Protein AF-C7SXE1-F1 (afdb_monomer)

Sequence (174 aa):
RIYDIPGTERALSGVRMELDDGAFPLLQRVQVTTSLHDAFDGIDAAFLIGSVPRGPGMERRDLLKKNGEIFATQGKALNTTAKRDAKIFVVGNPVNTNCWIAMNHAPRLLRKNFHAMLRLDQNRMHSMLSHRAEVPLSAVSQVVVWGNHSAKQVPDFTQALINDRPIAETIADR

pLDDT: mean 95.71, std 4.56, range [57.75, 98.81]

InterPro domains:
  IPR001236 Lactate/malate dehydrogenase, N-terminal [PF00056] (2-114)
  IPR010945 Malate dehydrogenase, type 2 [PTHR23382] (2-173)
  IPR015955 Lactate dehydrogenase/glycoside hydrolase, family 4, C-terminal [G3DSA:3.90.110.10] (117-174)
  IPR015955 Lactate dehydrogenase/glycoside hydrolase, family 4, C-terminal [SSF56327] (119-172)
  IPR022383 Lactate/malate dehydrogenase, C-terminal [PF02866] (119-169)
  IPR036291 NAD(P)-binding domain superfamily [SSF51735] (2-117)

Solvent-accessible surface area (backbone atoms only — not comparable to full-atom values): 9808 Å² total; per-residue (Å²): 105,45,68,54,62,81,92,40,64,69,60,48,50,48,57,49,50,58,54,59,75,61,66,48,90,86,65,85,73,86,48,71,42,62,44,64,56,75,48,26,53,63,30,65,63,46,75,46,54,86,51,68,76,89,53,91,91,60,51,74,68,55,51,50,52,57,34,41,55,52,27,32,51,51,12,40,36,41,40,73,33,30,39,58,83,32,37,37,38,22,58,18,58,60,19,54,61,34,32,52,40,17,44,71,39,14,77,72,35,55,70,90,34,58,38,51,69,52,60,68,60,41,52,50,51,45,49,53,52,15,61,75,62,75,45,60,62,88,35,47,43,65,69,45,66,45,84,49,83,56,97,76,40,44,80,43,55,89,67,14,23,46,73,86,34,62,36,69,83,72,50,76,86,127

Radius of gyration: 19.61 Å; Cα contacts (8 Å, |Δi|>4): 261; chains: 1; bounding box: 44×40×52 Å

Mean predicted aligned error: 3.71 Å

Foldseek 3Di:
DAEDAPPCVVVQVVVVVVVVVVVDPPCPDDDYDPDLLVVAAADQEDEAADADDDDPPDDPVNSLVRLLVVLLVNLLSNQVGYDQAHAYEYNYPQQVSSLVSSLVSRVSHDNVRRHRDPVVVQVVLLVVLCVQLVHPSVQKDDWDWDDTPDPPIDRDQQRIGGNNHGSCVRDVDD

Nearest PDB structures (foldseek):
  1b8p-assembly1_A  TM=9.824E-01  e=5.629E-19  Aquaspirillum arcticum
  6pbl-assembly1_B  TM=9.704E-01  e=1.188E-18  Legionella pneumophila subsp. pneumophila str. Philadelphia 1
  7mdh-assembly1_B  TM=9.811E-01  e=6.785E-18  Sorghum bicolor
  1y7t-assembly1_A  TM=9.804E-01  e=1.116E-17  Thermus thermophilus
  1wzi-assembly1_B  TM=9.776E-01  e=3.422E-17  Thermus thermophilus

Structure (mmCIF, N/CA/C/O backbone):
data_AF-C7SXE1-F1
#
_entry.id   AF-C7SXE1-F1
#
loop_
_atom_site.group_PDB
_atom_site.id
_atom_site.type_symbol
_atom_site.label_atom_id
_atom_site.label_alt_id
_atom_site.label_comp_id
_atom_site.label_asym_id
_atom_site.label_entity_id
_atom_site.label_seq_id
_atom_site.pdbx_PDB_ins_code
_atom_site.Cartn_x
_atom_site.Cartn_y
_atom_site.Cartn_z
_atom_site.occupancy
_atom_site.B_iso_or_equiv
_atom_site.auth_seq_id
_atom_site.auth_comp_id
_atom_site.auth_asym_id
_atom_site.auth_atom_id
_atom_site.pdbx_PDB_model_num
ATOM 1 N N . ARG A 1 1 ? -0.258 -10.088 -10.148 1.00 96.81 1 ARG A N 1
ATOM 2 C CA . ARG A 1 1 ? 1.013 -9.913 -10.889 1.00 96.81 1 ARG A CA 1
ATOM 3 C C . ARG A 1 1 ? 2.052 -9.371 -9.925 1.00 96.81 1 ARG A C 1
ATOM 5 O O . ARG A 1 1 ? 1.657 -8.650 -9.017 1.00 96.81 1 ARG A O 1
ATOM 12 N N . ILE A 1 2 ? 3.321 -9.715 -10.105 1.00 97.88 2 ILE A N 1
ATOM 13 C CA . ILE A 1 2 ? 4.427 -9.276 -9.250 1.00 97.88 2 ILE A CA 1
ATOM 14 C C . ILE A 1 2 ? 5.474 -8.637 -10.154 1.00 97.88 2 ILE A C 1
ATOM 16 O O . ILE A 1 2 ? 5.857 -9.221 -11.167 1.00 97.88 2 ILE A O 1
ATOM 20 N N . TYR A 1 3 ? 5.879 -7.424 -9.805 1.00 98.00 3 TYR A N 1
ATOM 21 C CA . TYR A 1 3 ? 6.908 -6.677 -10.509 1.00 98.00 3 TYR A CA 1
ATOM 22 C C . TYR A 1 3 ? 8.122 -6.510 -9.613 1.00 98.00 3 TYR A C 1
ATOM 24 O O . TYR A 1 3 ? 7.966 -6.218 -8.427 1.00 98.00 3 TYR A O 1
ATOM 32 N N . ASP A 1 4 ? 9.300 -6.610 -10.210 1.00 97.19 4 ASP A N 1
ATOM 33 C CA . ASP A 1 4 ? 10.543 -6.144 -9.609 1.00 97.19 4 ASP A CA 1
ATOM 34 C C . ASP A 1 4 ? 11.472 -5.603 -10.715 1.00 97.19 4 ASP A C 1
ATOM 36 O O . ASP A 1 4 ? 11.138 -5.640 -11.900 1.00 97.19 4 ASP A O 1
ATOM 40 N N . ILE A 1 5 ? 12.598 -5.001 -10.350 1.00 95.62 5 ILE A N 1
ATOM 41 C CA . ILE A 1 5 ? 13.519 -4.365 -11.296 1.00 95.62 5 ILE A CA 1
ATOM 42 C C . ILE A 1 5 ? 14.257 -5.399 -12.168 1.00 95.62 5 ILE A C 1
ATOM 44 O O . ILE A 1 5 ? 14.475 -6.528 -11.726 1.00 95.62 5 ILE A O 1
ATOM 48 N N . PRO A 1 6 ? 14.708 -5.031 -13.382 1.00 96.44 6 PRO A N 1
ATOM 49 C CA . PRO A 1 6 ? 15.568 -5.893 -14.194 1.00 96.44 6 PRO A CA 1
ATOM 50 C C . PRO A 1 6 ? 16.769 -6.443 -13.408 1.00 96.44 6 PRO A C 1
ATOM 52 O O . PRO A 1 6 ? 17.386 -5.716 -12.626 1.00 96.44 6 PRO A O 1
ATOM 55 N N . GLY A 1 7 ? 17.097 -7.720 -13.616 1.00 97.12 7 GLY A N 1
ATOM 56 C CA . GLY A 1 7 ? 18.140 -8.440 -12.872 1.00 97.12 7 GLY A CA 1
ATOM 57 C C . GLY A 1 7 ? 17.631 -9.238 -11.663 1.00 97.12 7 GLY A C 1
ATOM 58 O O . GLY A 1 7 ? 18.414 -9.932 -11.013 1.00 97.12 7 GLY A O 1
ATOM 59 N N . THR A 1 8 ? 16.334 -9.168 -11.353 1.00 97.06 8 THR A N 1
ATOM 60 C CA . THR A 1 8 ? 15.688 -9.923 -10.259 1.00 97.06 8 THR A CA 1
ATOM 61 C C . THR A 1 8 ? 14.872 -11.122 -10.752 1.00 97.06 8 THR A C 1
ATOM 63 O O . THR A 1 8 ? 14.189 -11.775 -9.964 1.00 97.06 8 THR A O 1
ATOM 66 N N . GLU A 1 9 ? 14.955 -11.473 -12.038 1.00 97.44 9 GLU A N 1
ATOM 67 C CA . GLU A 1 9 ? 14.101 -12.476 -12.688 1.00 97.44 9 GLU A CA 1
ATOM 68 C C . GLU A 1 9 ? 14.168 -13.839 -11.988 1.00 97.44 9 GLU A C 1
ATOM 70 O O . GLU A 1 9 ? 13.151 -14.513 -11.817 1.00 97.44 9 GLU A O 1
ATOM 75 N N . ARG A 1 10 ? 15.360 -14.231 -11.518 1.00 97.62 10 ARG A N 1
ATOM 76 C CA . ARG A 1 10 ? 15.543 -15.473 -10.755 1.00 97.62 10 ARG A CA 1
ATOM 77 C C . ARG A 1 10 ? 14.805 -15.437 -9.414 1.00 97.62 10 ARG A C 1
ATOM 79 O O . ARG A 1 10 ? 14.165 -16.423 -9.061 1.00 97.62 10 ARG A O 1
ATOM 86 N N . ALA A 1 11 ? 14.886 -14.323 -8.685 1.00 97.94 11 ALA A N 1
ATOM 87 C CA . ALA A 1 11 ? 14.202 -14.158 -7.402 1.00 97.94 11 ALA A CA 1
ATOM 88 C C . ALA A 1 11 ? 12.679 -14.133 -7.594 1.00 97.94 11 ALA A C 1
ATOM 90 O O . ALA A 1 11 ? 11.960 -14.856 -6.911 1.00 97.94 11 ALA A O 1
ATOM 91 N N . LEU A 1 12 ? 12.200 -13.393 -8.598 1.00 97.69 12 LEU A N 1
ATOM 92 C CA . LEU A 1 12 ? 10.797 -13.388 -9.007 1.00 97.69 12 LEU A CA 1
ATOM 93 C C . LEU A 1 12 ? 10.289 -14.795 -9.351 1.00 97.69 12 LEU A C 1
ATOM 95 O O . LEU A 1 12 ? 9.203 -15.179 -8.917 1.00 97.69 12 LEU A O 1
ATOM 99 N N . SER A 1 13 ? 11.067 -15.586 -10.098 1.00 97.12 13 SER A N 1
ATOM 100 C CA . SER A 1 13 ? 10.698 -16.972 -10.399 1.00 97.12 13 SER A CA 1
ATOM 101 C C . SER A 1 13 ? 10.598 -17.828 -9.137 1.00 97.12 13 SER A C 1
ATOM 103 O O . SER A 1 13 ? 9.686 -18.645 -9.057 1.00 97.12 13 SER A O 1
ATOM 105 N N . GLY A 1 14 ? 11.491 -17.634 -8.161 1.00 98.25 14 GLY A N 1
ATOM 106 C CA . GLY A 1 14 ? 11.420 -18.310 -6.862 1.00 98.25 14 GLY A CA 1
ATOM 107 C C . GLY A 1 14 ? 10.132 -17.976 -6.108 1.00 98.25 14 GLY A C 1
ATOM 108 O O . GLY A 1 14 ? 9.398 -18.880 -5.731 1.00 98.25 14 GLY A O 1
ATOM 109 N N . VAL A 1 15 ? 9.782 -16.689 -6.013 1.00 98.12 15 VAL A N 1
ATOM 110 C CA . VAL A 1 15 ? 8.526 -16.248 -5.378 1.00 98.12 15 VAL A CA 1
ATOM 111 C C . VAL A 1 15 ? 7.299 -16.851 -6.066 1.00 98.12 15 VAL A C 1
ATOM 113 O O . VAL A 1 15 ? 6.340 -17.231 -5.400 1.00 98.12 15 VAL A O 1
ATOM 116 N N . ARG A 1 16 ? 7.307 -16.961 -7.401 1.00 98.06 16 ARG A N 1
ATOM 117 C CA . ARG A 1 16 ? 6.232 -17.654 -8.123 1.00 98.06 16 ARG A CA 1
ATOM 118 C C . ARG A 1 16 ? 6.143 -19.125 -7.715 1.00 98.06 16 ARG A C 1
ATOM 120 O O . ARG A 1 16 ? 5.039 -19.580 -7.456 1.00 98.06 16 ARG A O 1
ATOM 127 N N . MET A 1 17 ? 7.272 -19.832 -7.653 1.00 98.19 17 MET A N 1
ATOM 128 C CA . MET A 1 17 ? 7.298 -21.243 -7.251 1.00 98.19 17 MET A CA 1
ATOM 129 C C . MET A 1 17 ? 6.727 -21.424 -5.842 1.00 98.19 17 MET A C 1
ATOM 131 O O . MET A 1 17 ? 5.848 -22.252 -5.658 1.00 98.19 17 MET A O 1
ATOM 135 N N . GLU A 1 18 ? 7.125 -20.584 -4.883 1.00 98.56 18 GLU A N 1
ATOM 136 C CA . GLU A 1 18 ? 6.581 -20.636 -3.518 1.00 98.56 18 GLU A CA 1
ATOM 137 C C . GLU A 1 18 ? 5.060 -20.388 -3.471 1.00 98.56 18 GLU A C 1
ATOM 139 O O . GLU A 1 18 ? 4.349 -20.991 -2.668 1.00 98.56 18 GLU A O 1
ATOM 144 N N . LEU A 1 19 ? 4.535 -19.516 -4.340 1.00 98.38 19 LEU A N 1
ATOM 145 C CA . LEU A 1 19 ? 3.092 -19.276 -4.451 1.00 98.38 19 LEU A CA 1
ATOM 146 C C . LEU A 1 19 ? 2.339 -20.446 -5.098 1.00 98.38 19 LEU A C 1
ATOM 148 O O . LEU A 1 19 ? 1.218 -20.736 -4.676 1.00 98.38 19 LEU A O 1
ATOM 152 N N . ASP A 1 20 ? 2.938 -21.092 -6.099 1.00 97.44 20 ASP A N 1
ATOM 153 C CA . ASP A 1 20 ? 2.377 -22.276 -6.755 1.00 97.44 20 ASP A CA 1
ATOM 154 C C . ASP A 1 20 ? 2.350 -23.469 -5.775 1.00 97.44 20 ASP A C 1
ATOM 156 O O . ASP A 1 20 ? 1.323 -24.139 -5.642 1.00 97.44 20 ASP A O 1
ATOM 160 N N . ASP A 1 21 ? 3.426 -23.665 -5.004 1.00 98.19 21 ASP A N 1
ATOM 161 C CA . ASP A 1 21 ? 3.548 -24.709 -3.974 1.00 98.19 21 ASP A CA 1
ATOM 162 C C . ASP A 1 21 ? 2.552 -24.519 -2.816 1.00 98.19 21 ASP A C 1
ATOM 164 O O . ASP A 1 21 ? 2.141 -25.485 -2.171 1.00 98.19 21 ASP A O 1
ATOM 168 N N . GLY A 1 22 ? 2.109 -23.281 -2.571 1.00 98.06 22 GLY A N 1
ATOM 169 C CA . GLY A 1 22 ? 1.067 -22.973 -1.591 1.00 98.06 22 GLY A CA 1
ATOM 170 C C . GLY A 1 22 ? -0.320 -23.523 -1.948 1.00 98.06 22 GLY A C 1
ATOM 171 O O . GLY A 1 22 ? -1.202 -23.528 -1.087 1.00 98.06 22 GLY A O 1
ATOM 172 N N . ALA A 1 23 ? -0.531 -23.974 -3.195 1.00 97.00 23 ALA A N 1
ATOM 173 C CA . ALA A 1 23 ? -1.773 -24.579 -3.687 1.00 97.00 23 ALA A CA 1
ATOM 174 C C . ALA A 1 23 ? -3.043 -23.785 -3.308 1.00 97.00 23 ALA A C 1
ATOM 176 O O . ALA A 1 23 ? -4.093 -24.349 -2.983 1.00 97.00 23 ALA A O 1
ATOM 177 N N . PHE A 1 24 ? -2.951 -22.450 -3.324 1.00 98.06 24 PHE A N 1
ATOM 178 C CA . PHE A 1 24 ? -4.026 -21.585 -2.853 1.00 98.06 24 PHE A CA 1
ATOM 179 C C . PHE A 1 24 ? -5.219 -21.613 -3.822 1.00 98.06 24 PHE A C 1
ATOM 181 O O . PHE A 1 24 ? -5.095 -21.129 -4.948 1.00 98.06 24 PHE A O 1
ATOM 188 N N . PRO A 1 25 ? -6.418 -22.062 -3.400 1.00 97.88 25 PRO A N 1
ATOM 189 C CA . PRO A 1 25 ? -7.555 -22.241 -4.308 1.00 97.88 25 PRO A CA 1
ATOM 190 C C . PRO A 1 25 ? -8.062 -20.925 -4.916 1.00 97.88 25 PRO A C 1
ATOM 192 O O . PRO A 1 25 ? -8.663 -20.919 -5.987 1.00 97.88 25 PRO A O 1
ATOM 195 N N . LEU A 1 26 ? -7.815 -19.788 -4.259 1.00 98.25 26 LEU A N 1
ATOM 196 C CA . LEU A 1 26 ? -8.178 -18.466 -4.779 1.00 98.25 26 LEU A CA 1
ATOM 197 C C . LEU A 1 26 ? -7.146 -17.905 -5.770 1.00 98.25 26 LEU A C 1
ATOM 199 O O . LEU A 1 26 ? -7.452 -16.964 -6.505 1.00 98.25 26 LEU A O 1
ATOM 203 N N . LEU A 1 27 ? -5.932 -18.459 -5.817 1.00 98.00 27 LEU A N 1
ATOM 204 C CA . LEU A 1 27 ? -4.856 -17.969 -6.670 1.00 98.00 27 LEU A CA 1
ATOM 205 C C . LEU A 1 27 ? -4.917 -18.631 -8.048 1.00 98.00 27 LEU A C 1
ATOM 207 O O . LEU A 1 27 ? -4.269 -19.630 -8.320 1.00 98.00 27 LEU A O 1
ATOM 211 N N . GLN A 1 28 ? -5.701 -18.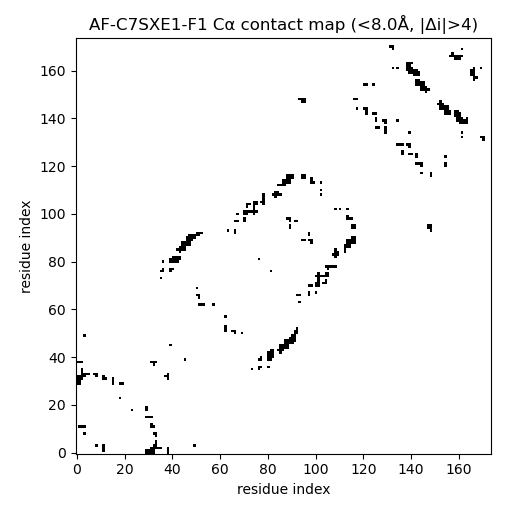034 -8.941 1.00 97.12 28 GLN A N 1
ATOM 212 C CA . GLN A 1 28 ? -5.947 -18.596 -10.274 1.00 97.12 28 GLN A CA 1
ATOM 213 C C . GLN A 1 28 ? -4.768 -18.420 -11.246 1.00 97.12 28 GLN A C 1
ATOM 215 O O . GLN A 1 28 ? -4.636 -19.173 -12.207 1.00 97.12 28 GLN A O 1
ATOM 220 N N . ARG A 1 29 ? -3.938 -17.383 -11.056 1.00 95.69 29 ARG A N 1
ATOM 221 C CA . ARG A 1 29 ? -2.798 -17.087 -11.936 1.00 95.69 29 ARG A CA 1
ATOM 222 C C . ARG A 1 29 ? -1.763 -16.193 -11.260 1.00 95.69 29 ARG A C 1
ATOM 224 O O . ARG A 1 29 ? -2.097 -15.104 -10.788 1.00 95.69 29 ARG A O 1
ATOM 231 N N . VAL A 1 30 ? -0.492 -16.582 -11.352 1.00 97.31 30 VAL A N 1
ATOM 232 C CA . VAL A 1 30 ? 0.663 -15.748 -10.995 1.00 97.31 30 VAL A CA 1
ATOM 233 C C . VAL A 1 30 ? 1.418 -15.350 -12.261 1.00 97.31 30 VAL A C 1
ATOM 235 O O . VAL A 1 30 ? 1.765 -16.181 -13.091 1.00 97.31 30 VAL A O 1
ATOM 238 N N . GLN A 1 31 ? 1.684 -14.054 -12.408 1.00 96.81 31 GLN A N 1
ATOM 239 C CA . GLN A 1 31 ? 2.556 -13.518 -13.453 1.00 96.81 31 GLN A CA 1
ATOM 240 C C . GLN A 1 31 ? 3.620 -12.665 -12.779 1.00 96.81 31 GLN A C 1
ATOM 242 O O . GLN A 1 31 ? 3.273 -11.762 -12.011 1.00 96.81 31 GLN A O 1
ATOM 247 N N . VAL A 1 32 ? 4.880 -12.952 -13.083 1.00 97.88 32 VAL A N 1
ATOM 248 C CA . VAL A 1 32 ? 6.043 -12.170 -12.660 1.00 97.88 32 VAL A CA 1
ATOM 249 C C . VAL A 1 32 ? 6.617 -11.428 -13.863 1.00 97.88 32 VAL A C 1
ATOM 251 O O . VAL A 1 32 ? 6.543 -11.938 -14.980 1.00 97.88 32 VAL A O 1
ATOM 254 N N . THR A 1 33 ? 7.128 -10.215 -13.672 1.00 97.94 33 THR A N 1
ATOM 255 C CA . THR A 1 33 ? 7.653 -9.393 -14.771 1.00 97.94 33 THR A CA 1
ATOM 256 C C . THR A 1 33 ? 8.617 -8.324 -14.264 1.00 97.94 33 THR A C 1
ATOM 258 O O . THR A 1 33 ? 8.527 -7.896 -13.117 1.00 97.94 33 THR A O 1
ATOM 261 N N . THR A 1 34 ? 9.503 -7.854 -15.139 1.00 97.69 34 THR A N 1
ATOM 262 C CA . THR A 1 34 ? 10.336 -6.660 -14.927 1.00 97.69 34 THR A CA 1
ATOM 263 C C . THR A 1 34 ? 9.892 -5.476 -15.800 1.00 97.69 34 THR A C 1
ATOM 265 O O . THR A 1 34 ? 10.559 -4.445 -15.869 1.00 97.69 34 THR A O 1
ATOM 268 N N . SER A 1 35 ? 8.716 -5.590 -16.434 1.00 97.31 35 SER A N 1
ATOM 269 C CA . SER A 1 35 ? 8.042 -4.539 -17.204 1.00 97.31 35 SER A CA 1
ATOM 270 C C . SER A 1 35 ? 6.902 -3.919 -16.395 1.00 97.31 35 SER A C 1
ATOM 272 O O . SER A 1 35 ? 5.943 -4.596 -16.017 1.00 97.31 35 SER A O 1
ATOM 274 N N . LEU A 1 36 ? 6.963 -2.603 -16.166 1.00 97.19 36 LEU A N 1
ATOM 275 C CA . LEU A 1 36 ? 5.878 -1.865 -15.504 1.00 97.19 36 LEU A CA 1
ATOM 276 C C . LEU A 1 36 ? 4.569 -1.900 -16.303 1.00 97.19 36 LEU A C 1
ATOM 278 O O . LEU A 1 36 ? 3.495 -1.903 -15.708 1.00 97.19 36 LEU A O 1
ATOM 282 N N . HIS A 1 37 ? 4.654 -1.926 -17.635 1.00 96.88 37 HIS A N 1
ATOM 283 C CA . HIS A 1 37 ? 3.479 -2.004 -18.499 1.00 96.88 37 HIS A CA 1
ATOM 284 C C . HIS A 1 37 ? 2.722 -3.314 -18.247 1.00 96.88 37 HIS A C 1
ATOM 286 O O . HIS A 1 37 ? 1.539 -3.293 -17.921 1.00 96.88 37 HIS A O 1
ATOM 292 N N . ASP A 1 38 ? 3.428 -4.445 -18.280 1.00 97.25 38 ASP A N 1
ATOM 293 C CA . ASP A 1 38 ? 2.822 -5.764 -18.062 1.00 97.25 38 ASP A CA 1
ATOM 294 C C . ASP A 1 38 ? 2.323 -5.923 -16.624 1.00 97.25 38 ASP A C 1
ATOM 296 O O . ASP A 1 38 ? 1.304 -6.568 -16.367 1.00 97.25 38 ASP A O 1
ATOM 300 N N . ALA A 1 39 ? 3.027 -5.312 -15.668 1.00 97.81 39 ALA A N 1
ATOM 301 C CA . ALA A 1 39 ? 2.628 -5.316 -14.270 1.00 97.81 39 ALA A CA 1
ATOM 302 C C . ALA A 1 39 ? 1.270 -4.630 -14.067 1.00 97.81 39 ALA A C 1
ATOM 304 O O . ALA A 1 39 ? 0.423 -5.155 -13.339 1.00 97.81 39 ALA A O 1
ATOM 305 N N . PHE A 1 40 ? 1.051 -3.490 -14.725 1.00 98.38 40 PHE A N 1
ATOM 306 C CA . PHE A 1 40 ? -0.107 -2.624 -14.505 1.00 98.38 40 PHE A CA 1
ATOM 307 C C . PHE A 1 40 ? -1.247 -2.784 -15.522 1.00 98.38 40 PHE A C 1
ATOM 309 O O . PHE A 1 40 ? -2.336 -2.261 -15.287 1.00 98.38 40 PHE A O 1
ATOM 316 N N . ASP A 1 41 ? -1.066 -3.579 -16.575 1.00 97.81 41 ASP A N 1
ATOM 317 C CA . ASP A 1 41 ? -2.063 -3.781 -17.633 1.00 97.81 41 ASP A CA 1
ATOM 318 C C . ASP A 1 41 ? -3.436 -4.276 -17.151 1.00 97.81 41 ASP A C 1
ATOM 320 O O . ASP A 1 41 ? -3.607 -5.422 -16.747 1.00 97.81 41 ASP A O 1
ATOM 324 N N . GLY A 1 42 ? -4.450 -3.416 -17.161 1.00 97.69 42 GLY A N 1
ATOM 325 C CA . GLY A 1 42 ? -5.809 -3.788 -16.772 1.00 97.69 42 GLY A CA 1
ATOM 326 C C . GLY A 1 42 ? -5.964 -4.233 -15.311 1.00 97.69 42 GLY A C 1
ATOM 327 O O . GLY A 1 42 ? -6.906 -4.964 -15.005 1.00 97.69 42 GLY A O 1
ATOM 328 N N . ILE A 1 43 ? -5.065 -3.828 -14.404 1.00 98.38 43 ILE A N 1
ATOM 329 C CA . ILE A 1 43 ? -5.183 -4.173 -12.977 1.00 98.38 43 ILE A CA 1
ATOM 330 C C . ILE A 1 43 ? -6.401 -3.517 -12.314 1.00 98.38 43 ILE A C 1
ATOM 332 O O . ILE A 1 43 ? -6.792 -2.406 -12.676 1.00 98.38 43 ILE A O 1
ATOM 336 N N . ASP A 1 44 ? -6.929 -4.176 -11.281 1.00 98.56 44 ASP A N 1
ATOM 337 C CA . ASP A 1 44 ? -7.962 -3.646 -10.377 1.00 98.56 44 ASP A CA 1
ATOM 338 C C . ASP A 1 44 ? -7.367 -2.992 -9.117 1.00 98.56 44 ASP A C 1
ATOM 340 O O . ASP A 1 44 ? -7.942 -2.063 -8.549 1.00 98.56 44 ASP A O 1
ATOM 344 N N . ALA A 1 45 ? -6.192 -3.450 -8.676 1.00 98.50 45 ALA A N 1
ATOM 345 C CA . ALA A 1 45 ? -5.477 -2.876 -7.543 1.00 98.50 45 ALA A CA 1
ATOM 346 C C . ALA A 1 45 ? -3.955 -3.002 -7.702 1.00 98.50 45 ALA A C 1
ATOM 348 O O . ALA A 1 45 ? -3.464 -3.974 -8.278 1.00 98.50 45 ALA A O 1
ATOM 349 N N . ALA A 1 46 ? -3.213 -2.037 -7.155 1.00 98.44 46 ALA A N 1
ATOM 350 C CA . ALA A 1 46 ? -1.754 -2.052 -7.066 1.00 98.44 46 ALA A CA 1
ATOM 351 C C . ALA A 1 46 ? -1.279 -1.737 -5.647 1.00 98.44 46 ALA A C 1
ATOM 353 O O . ALA A 1 46 ? -1.759 -0.794 -5.020 1.00 98.44 46 ALA A O 1
ATOM 354 N N . PHE A 1 47 ? -0.265 -2.475 -5.196 1.00 98.50 47 PHE A N 1
ATOM 355 C CA . PHE A 1 47 ? 0.473 -2.212 -3.963 1.00 98.50 47 PHE A CA 1
ATOM 356 C C . PHE A 1 47 ? 1.901 -1.794 -4.327 1.00 98.50 47 PHE A C 1
ATOM 358 O O . PHE A 1 47 ? 2.734 -2.620 -4.693 1.00 98.50 47 PHE A O 1
ATOM 365 N N . LEU A 1 48 ? 2.180 -0.493 -4.268 1.00 98.31 48 LEU A N 1
ATOM 366 C CA . LEU A 1 48 ? 3.469 0.093 -4.630 1.00 98.31 48 LEU A CA 1
ATOM 367 C C . LEU A 1 48 ? 4.400 0.071 -3.411 1.00 98.31 48 LEU A C 1
ATOM 369 O O . LEU A 1 48 ? 4.476 1.030 -2.635 1.00 98.31 48 LEU A O 1
ATOM 373 N N . ILE A 1 49 ? 5.052 -1.077 -3.216 1.00 97.12 49 ILE A N 1
ATOM 374 C CA . ILE A 1 49 ? 5.914 -1.368 -2.058 1.00 97.12 49 ILE A CA 1
ATOM 375 C C . ILE A 1 49 ? 7.359 -0.918 -2.304 1.00 97.12 49 ILE A C 1
ATOM 377 O O . ILE A 1 49 ? 7.986 -0.333 -1.420 1.00 97.12 49 ILE A O 1
ATOM 381 N N . GLY A 1 50 ? 7.876 -1.158 -3.511 1.00 94.69 50 GLY A N 1
ATOM 382 C CA . GLY A 1 50 ? 9.258 -0.853 -3.875 1.00 94.69 50 GLY A CA 1
ATOM 383 C C . GLY A 1 50 ? 9.567 0.643 -3.798 1.00 94.69 50 GLY A C 1
ATOM 384 O O . GLY A 1 50 ? 8.928 1.460 -4.457 1.00 94.69 50 GLY A O 1
ATOM 385 N N . SER A 1 51 ? 10.573 0.993 -3.002 1.00 93.88 51 SER A N 1
ATOM 386 C CA . SER A 1 51 ? 11.139 2.339 -2.893 1.00 93.88 51 SER A CA 1
ATOM 387 C C . SER A 1 51 ? 12.625 2.226 -2.586 1.00 93.88 51 SER A C 1
ATOM 389 O O . SER A 1 51 ? 13.091 1.194 -2.102 1.00 93.88 51 SER A O 1
ATOM 391 N N . VAL A 1 52 ? 13.383 3.279 -2.869 1.00 91.06 52 VAL A N 1
ATOM 392 C CA . VAL A 1 52 ? 14.805 3.305 -2.528 1.00 91.06 52 VAL A CA 1
ATOM 393 C C . VAL A 1 52 ? 14.919 3.606 -1.036 1.00 91.06 52 VAL A C 1
ATOM 395 O O . VAL A 1 52 ? 14.425 4.654 -0.607 1.00 91.06 52 VAL A O 1
ATOM 398 N N . PRO A 1 53 ? 15.574 2.736 -0.246 1.00 84.56 53 PRO A N 1
ATOM 399 C CA . PRO A 1 53 ? 15.867 3.034 1.144 1.00 84.56 53 PRO A CA 1
ATOM 400 C C . PRO A 1 53 ? 16.925 4.137 1.240 1.00 84.56 53 PRO A C 1
ATOM 402 O O . PRO A 1 53 ? 17.707 4.380 0.318 1.00 84.56 53 PRO A O 1
ATOM 405 N N . ARG A 1 54 ? 16.984 4.805 2.391 1.00 85.00 54 ARG A N 1
ATOM 406 C CA . ARG A 1 54 ? 18.033 5.791 2.645 1.00 85.00 54 ARG A CA 1
ATOM 407 C C . ARG A 1 54 ? 19.390 5.089 2.754 1.00 85.00 54 ARG A C 1
ATOM 409 O O . ARG A 1 54 ? 19.587 4.283 3.657 1.00 85.00 54 ARG A O 1
ATOM 416 N N . GLY A 1 55 ? 20.308 5.409 1.843 1.00 86.94 55 GLY A N 1
ATOM 417 C CA . GLY A 1 55 ? 21.677 4.887 1.856 1.00 86.94 55 GLY A CA 1
ATOM 418 C C . GLY A 1 55 ? 22.641 5.717 2.719 1.00 86.94 55 GLY A C 1
ATOM 419 O O . GLY A 1 55 ? 22.309 6.849 3.094 1.00 86.94 55 GLY A O 1
ATOM 420 N N . PRO A 1 56 ? 23.847 5.192 3.010 1.00 86.69 56 PRO A N 1
ATOM 421 C CA . PRO A 1 56 ? 24.911 5.946 3.673 1.00 86.69 56 PRO A CA 1
ATOM 422 C C . PRO A 1 56 ? 25.227 7.248 2.924 1.00 86.69 56 PRO A C 1
ATOM 424 O O . PRO A 1 56 ? 25.341 7.249 1.701 1.00 86.69 56 PRO A O 1
ATOM 427 N N . GLY A 1 57 ? 25.326 8.364 3.650 1.00 87.38 57 GLY A N 1
ATOM 428 C CA . GLY A 1 57 ? 25.632 9.682 3.074 1.00 87.38 57 GLY A CA 1
ATOM 429 C C . GLY A 1 57 ? 24.498 10.345 2.277 1.00 87.38 57 GLY A C 1
ATOM 430 O O . GLY A 1 57 ? 24.669 11.470 1.823 1.00 87.38 57 GLY A O 1
ATOM 431 N N . MET A 1 58 ? 23.334 9.702 2.123 1.00 89.06 58 MET A N 1
ATOM 432 C CA . MET A 1 58 ? 22.220 10.256 1.346 1.00 89.06 58 MET A CA 1
ATOM 433 C C . MET A 1 58 ? 21.472 11.356 2.117 1.00 89.06 58 MET A C 1
ATOM 435 O O . MET A 1 58 ? 20.931 11.125 3.216 1.00 89.06 58 MET A O 1
ATOM 439 N N . GLU A 1 59 ? 21.369 12.541 1.509 1.00 89.88 59 GLU A N 1
ATOM 440 C CA . GLU A 1 59 ? 20.530 13.621 2.022 1.00 89.88 59 GLU A CA 1
ATOM 441 C C . GLU A 1 59 ? 19.041 13.321 1.801 1.00 89.88 59 GLU A C 1
ATOM 443 O O . GLU A 1 59 ? 18.633 12.573 0.909 1.00 89.88 59 GLU A O 1
ATOM 448 N N . ARG A 1 60 ? 18.175 13.961 2.597 1.00 86.31 60 ARG A N 1
ATOM 449 C CA . ARG A 1 60 ? 16.716 13.824 2.449 1.00 86.31 60 ARG A CA 1
ATOM 450 C C . ARG A 1 60 ? 16.232 14.247 1.057 1.00 86.31 60 ARG A C 1
ATOM 452 O O . ARG A 1 60 ? 15.302 13.642 0.529 1.00 86.31 60 ARG A O 1
ATOM 459 N N . ARG A 1 61 ? 16.845 15.284 0.478 1.00 89.25 61 ARG A N 1
ATOM 460 C CA . ARG A 1 61 ? 16.519 15.790 -0.862 1.00 89.25 61 ARG A CA 1
ATOM 461 C C . ARG A 1 61 ? 16.787 14.738 -1.937 1.00 89.25 61 ARG A C 1
ATOM 463 O O . ARG A 1 61 ? 15.940 14.543 -2.803 1.00 89.25 61 ARG A O 1
ATOM 470 N N . ASP A 1 62 ? 17.912 14.038 -1.852 1.00 89.81 62 ASP A N 1
ATOM 471 C CA . ASP A 1 62 ? 18.301 13.036 -2.849 1.00 89.81 62 ASP A CA 1
ATOM 472 C C . ASP A 1 62 ? 17.369 11.827 -2.800 1.00 89.81 62 ASP A C 1
ATOM 474 O O . ASP A 1 62 ? 16.901 11.351 -3.835 1.00 89.81 62 ASP A O 1
ATOM 478 N N . LEU A 1 63 ? 17.014 11.393 -1.585 1.00 89.75 63 LEU A N 1
ATOM 479 C CA . LEU A 1 63 ? 16.022 10.342 -1.365 1.00 89.75 63 LEU A CA 1
ATOM 480 C C . LEU A 1 63 ? 14.661 10.707 -1.977 1.00 89.75 63 LEU A C 1
ATOM 482 O O . LEU A 1 63 ? 14.030 9.869 -2.624 1.00 89.75 63 LEU A O 1
ATOM 486 N N . LEU A 1 64 ? 14.210 11.949 -1.768 1.00 91.44 64 LEU A N 1
ATOM 487 C CA . LEU A 1 64 ? 12.954 12.457 -2.324 1.00 91.44 64 LEU A CA 1
ATOM 488 C C . LEU A 1 64 ? 12.997 12.524 -3.849 1.00 91.44 64 LEU A C 1
ATOM 490 O O . LEU A 1 64 ? 12.030 12.128 -4.491 1.00 91.44 64 LEU A O 1
ATOM 494 N N . LYS A 1 65 ? 14.108 12.988 -4.429 1.00 93.69 65 LYS A N 1
ATOM 495 C CA . LYS A 1 65 ? 14.279 13.063 -5.882 1.00 93.69 65 LYS A CA 1
ATOM 496 C C . LYS A 1 65 ? 14.239 11.671 -6.514 1.00 93.69 65 LYS A C 1
ATOM 498 O O . LYS A 1 65 ? 13.444 11.438 -7.419 1.00 93.69 65 LYS A O 1
ATOM 503 N N . LYS A 1 66 ? 15.026 10.731 -5.982 1.00 94.88 66 LYS A N 1
ATOM 504 C CA . LYS A 1 66 ? 15.130 9.371 -6.525 1.00 94.88 66 LYS A CA 1
ATOM 505 C C . LYS A 1 66 ? 13.809 8.607 -6.428 1.00 94.88 66 LYS A C 1
ATOM 507 O O . LYS A 1 66 ? 13.374 8.000 -7.401 1.00 94.88 66 LYS A O 1
ATOM 512 N N . ASN A 1 67 ? 13.137 8.664 -5.277 1.00 95.94 67 ASN A N 1
ATOM 513 C CA . ASN A 1 67 ? 11.806 8.069 -5.158 1.00 95.94 67 ASN A CA 1
ATOM 514 C C . ASN A 1 67 ? 10.778 8.817 -6.018 1.00 95.94 67 ASN A C 1
ATOM 516 O O . ASN A 1 67 ? 9.948 8.183 -6.660 1.00 95.94 67 ASN A O 1
ATOM 520 N N . GLY A 1 68 ? 10.871 10.143 -6.127 1.00 96.25 68 GLY A N 1
ATOM 521 C CA . GLY A 1 68 ? 10.001 10.921 -7.002 1.00 96.25 68 GLY A CA 1
ATOM 522 C C . GLY A 1 68 ? 10.050 10.464 -8.461 1.00 96.25 68 GLY A C 1
ATOM 523 O O . GLY A 1 68 ? 9.001 10.295 -9.075 1.00 96.25 68 GLY A O 1
ATOM 524 N N . GLU A 1 69 ? 11.234 10.177 -8.999 1.00 97.12 69 GLU A N 1
ATOM 525 C CA . GLU A 1 69 ? 11.398 9.643 -10.360 1.00 97.12 69 GLU A CA 1
ATOM 526 C C . GLU A 1 69 ? 10.754 8.253 -10.528 1.00 97.12 69 GLU A C 1
ATOM 528 O O . GLU A 1 69 ? 10.064 7.997 -11.522 1.00 97.12 69 GLU A O 1
ATOM 533 N N . ILE A 1 70 ? 10.903 7.375 -9.530 1.00 97.44 70 ILE A N 1
ATOM 534 C CA . ILE A 1 70 ? 10.291 6.036 -9.520 1.00 97.44 70 ILE A CA 1
ATOM 535 C C . ILE A 1 70 ? 8.765 6.143 -9.537 1.00 97.44 70 ILE A C 1
ATOM 537 O O . ILE A 1 70 ? 8.109 5.571 -10.410 1.00 97.44 70 ILE A O 1
ATOM 541 N N . PHE A 1 71 ? 8.190 6.904 -8.606 1.00 98.38 71 PHE A N 1
ATOM 542 C CA . PHE A 1 71 ? 6.738 7.023 -8.477 1.00 98.38 71 PHE A CA 1
ATOM 543 C C . PHE A 1 71 ? 6.112 7.847 -9.608 1.00 98.38 71 PHE A C 1
ATOM 545 O O . PHE A 1 71 ? 4.973 7.582 -9.988 1.00 98.38 71 PHE A O 1
ATOM 552 N N . ALA A 1 72 ? 6.851 8.778 -10.220 1.00 98.50 72 ALA A N 1
ATOM 553 C CA . ALA A 1 72 ? 6.427 9.442 -11.450 1.00 98.50 72 ALA A CA 1
ATOM 554 C C . ALA A 1 72 ? 6.341 8.454 -12.623 1.00 98.50 72 ALA A C 1
ATOM 556 O O . ALA A 1 72 ? 5.362 8.459 -13.370 1.00 98.50 72 ALA A O 1
ATOM 557 N N . THR A 1 73 ? 7.337 7.577 -12.767 1.00 98.25 73 THR A N 1
ATOM 558 C CA . THR A 1 73 ? 7.369 6.550 -13.819 1.00 98.25 73 THR A CA 1
ATOM 559 C C . THR A 1 73 ? 6.253 5.524 -13.631 1.00 98.25 73 THR A C 1
ATOM 561 O O . THR A 1 73 ? 5.508 5.245 -14.570 1.00 98.25 73 THR A O 1
ATOM 564 N N . GLN A 1 74 ? 6.066 5.024 -12.406 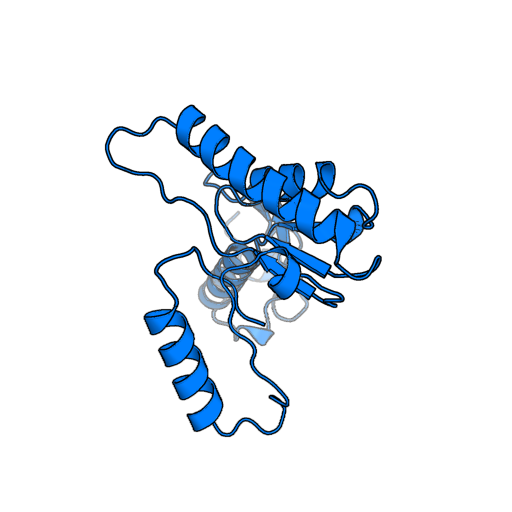1.00 98.38 74 GLN A N 1
ATOM 565 C CA . GLN A 1 74 ? 4.957 4.124 -12.081 1.00 98.38 74 GLN A CA 1
ATOM 566 C C . GLN A 1 74 ? 3.596 4.797 -12.293 1.00 98.38 74 GLN A C 1
ATOM 568 O O . GLN A 1 74 ? 2.706 4.188 -12.878 1.00 98.38 74 GLN A O 1
ATOM 573 N N . GLY A 1 75 ? 3.444 6.065 -11.894 1.00 98.50 75 GLY A N 1
ATOM 574 C CA . GLY A 1 75 ? 2.235 6.852 -12.145 1.00 98.50 75 GLY A CA 1
ATOM 575 C C . GLY A 1 75 ? 1.898 6.948 -13.634 1.00 98.50 75 GLY A C 1
ATOM 576 O O . GLY A 1 75 ? 0.765 6.670 -14.017 1.00 98.50 75 GLY A O 1
ATOM 577 N N . LYS A 1 76 ? 2.885 7.234 -14.496 1.00 98.69 76 LYS A N 1
ATOM 578 C CA . LYS A 1 76 ? 2.694 7.251 -15.959 1.00 98.69 76 LYS A CA 1
ATOM 579 C C . LYS A 1 76 ? 2.266 5.886 -16.502 1.00 98.69 76 LYS A C 1
ATOM 581 O O . LYS A 1 76 ? 1.362 5.830 -17.329 1.00 98.69 76 LYS A O 1
ATOM 586 N N . ALA A 1 77 ? 2.870 4.798 -16.024 1.00 98.38 77 ALA A N 1
ATOM 587 C CA . ALA A 1 77 ? 2.511 3.444 -16.448 1.00 98.38 77 ALA A CA 1
ATOM 588 C C . ALA A 1 77 ? 1.093 3.045 -15.994 1.00 98.38 77 ALA A C 1
ATOM 590 O O . ALA A 1 77 ? 0.316 2.506 -16.782 1.00 98.38 77 ALA A O 1
ATOM 591 N N . LEU A 1 78 ? 0.706 3.377 -14.758 1.00 98.62 78 LEU A N 1
ATOM 592 C CA . LEU A 1 78 ? -0.672 3.224 -14.277 1.00 98.62 78 LEU A CA 1
ATOM 593 C C . LEU A 1 78 ? -1.643 4.046 -15.131 1.00 98.62 78 LEU A C 1
ATOM 595 O O . LEU A 1 78 ? -2.701 3.557 -15.531 1.00 98.62 78 LEU A O 1
ATOM 599 N N . ASN A 1 79 ? -1.266 5.286 -15.453 1.00 98.44 79 ASN A N 1
ATOM 600 C CA . ASN A 1 79 ? -2.073 6.185 -16.264 1.00 98.44 79 ASN A CA 1
ATOM 601 C C . ASN A 1 79 ? -2.423 5.588 -17.620 1.00 98.44 79 ASN A C 1
ATOM 603 O O . ASN A 1 79 ? -3.532 5.805 -18.090 1.00 98.44 79 ASN A O 1
ATOM 607 N N . THR A 1 80 ? -1.512 4.858 -18.253 1.00 98.00 80 THR A N 1
ATOM 608 C CA . THR A 1 80 ? -1.733 4.302 -19.589 1.00 98.00 80 THR A CA 1
ATOM 609 C C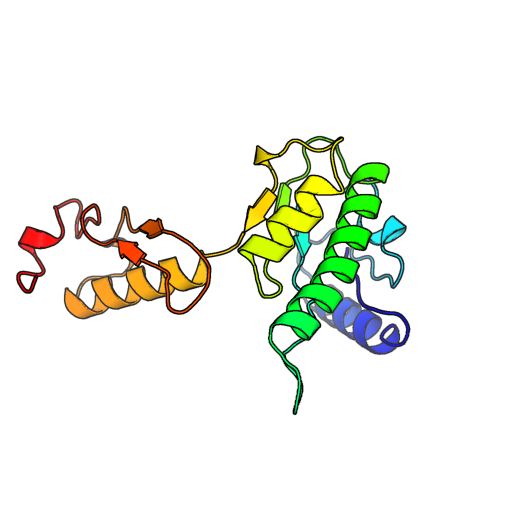 . THR A 1 80 ? -2.453 2.960 -19.548 1.00 98.00 80 THR A C 1
ATOM 611 O O . THR A 1 80 ? -3.340 2.738 -20.365 1.00 98.00 80 THR A O 1
ATOM 614 N N . THR A 1 81 ? -2.132 2.100 -18.580 1.00 97.19 81 THR A N 1
ATOM 615 C CA . THR A 1 81 ? -2.475 0.669 -18.659 1.00 97.19 81 THR A CA 1
ATOM 616 C C . THR A 1 81 ? -3.530 0.194 -17.659 1.00 97.19 81 THR A C 1
ATOM 618 O O . THR A 1 81 ? -4.294 -0.717 -17.964 1.00 97.19 81 THR A O 1
ATOM 621 N N . ALA A 1 82 ? -3.636 0.807 -16.475 1.00 98.31 82 ALA A N 1
ATOM 622 C CA . ALA A 1 82 ? -4.530 0.310 -15.425 1.00 98.31 82 ALA A CA 1
ATOM 623 C C . ALA A 1 82 ? -6.018 0.519 -15.764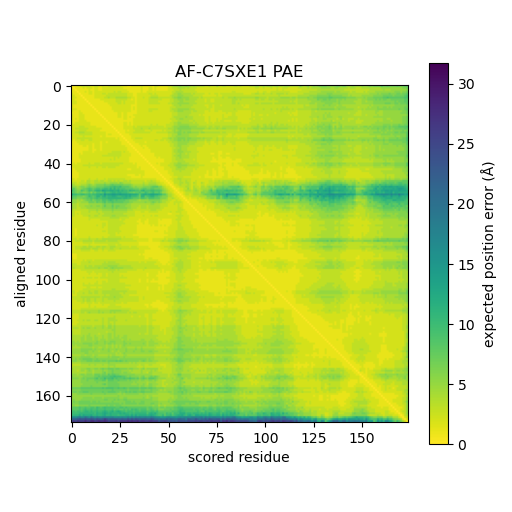 1.00 98.31 82 ALA A C 1
ATOM 625 O O . ALA A 1 82 ? -6.381 1.358 -16.597 1.00 98.31 82 ALA A O 1
ATOM 626 N N . LYS A 1 83 ? -6.933 -0.172 -15.078 1.00 98.38 83 LYS A N 1
ATOM 627 C CA . LYS A 1 83 ? -8.353 0.210 -15.145 1.00 98.38 83 LYS A CA 1
ATOM 628 C C . LYS A 1 83 ? -8.547 1.608 -14.545 1.00 98.38 83 LYS A C 1
ATOM 630 O O . LYS A 1 83 ? -7.817 2.026 -13.648 1.00 98.38 83 LYS A O 1
ATOM 635 N N . ARG A 1 84 ? -9.528 2.364 -15.049 1.00 96.38 84 ARG A N 1
ATOM 636 C CA . ARG A 1 84 ? -9.769 3.757 -14.615 1.00 96.38 84 ARG A CA 1
ATOM 637 C C . ARG A 1 84 ? -10.110 3.858 -13.122 1.00 96.38 84 ARG A C 1
ATOM 639 O O . ARG A 1 84 ? -9.804 4.862 -12.479 1.00 96.38 84 ARG A O 1
ATOM 646 N N . ASP A 1 85 ? -10.760 2.831 -12.593 1.00 97.50 85 ASP A N 1
ATOM 647 C CA . ASP A 1 85 ? -11.231 2.707 -11.218 1.00 97.50 85 ASP A CA 1
ATOM 648 C C . ASP A 1 85 ? -10.293 1.894 -10.311 1.00 97.50 85 ASP A C 1
ATOM 650 O O . ASP A 1 85 ? -10.624 1.698 -9.136 1.00 97.50 85 ASP A O 1
ATOM 654 N N . ALA A 1 86 ? -9.109 1.514 -10.808 1.00 98.50 86 ALA A N 1
ATOM 655 C CA . ALA A 1 86 ? -8.118 0.762 -10.050 1.00 98.50 86 ALA A CA 1
ATOM 656 C C . ALA A 1 86 ? -7.742 1.460 -8.733 1.00 98.50 86 ALA A C 1
ATOM 658 O O . ALA A 1 86 ? -7.647 2.691 -8.679 1.00 98.50 86 ALA A O 1
ATOM 659 N N . LYS A 1 87 ? -7.517 0.672 -7.674 1.00 98.81 87 LYS A N 1
ATOM 660 C CA . LYS A 1 87 ? -7.138 1.145 -6.329 1.00 98.81 87 LYS A CA 1
ATOM 661 C C . LYS A 1 87 ? -5.633 1.058 -6.124 1.00 98.81 87 LYS A C 1
ATOM 663 O O . LYS A 1 87 ? -5.044 -0.009 -6.257 1.00 98.81 87 LYS A O 1
ATOM 668 N N . ILE A 1 88 ? -5.005 2.176 -5.787 1.00 98.75 88 ILE A N 1
ATOM 669 C CA . ILE A 1 88 ? -3.552 2.287 -5.690 1.00 98.75 88 ILE A CA 1
ATOM 670 C C . ILE A 1 88 ? -3.170 2.509 -4.231 1.00 98.75 88 ILE A C 1
ATOM 672 O O . ILE A 1 88 ? -3.531 3.522 -3.637 1.00 98.75 88 ILE A O 1
ATOM 676 N N . PHE A 1 89 ? -2.416 1.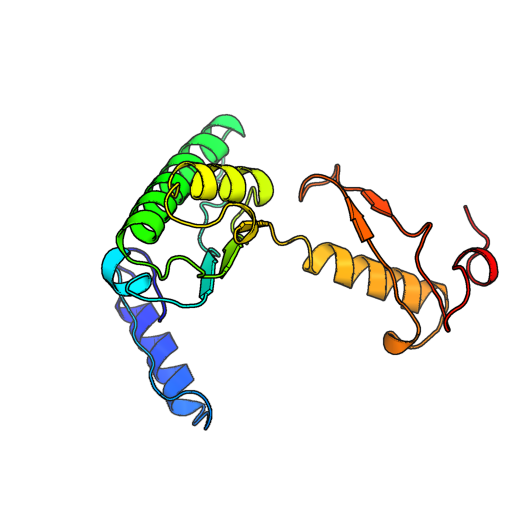578 -3.662 1.00 98.62 89 PHE A N 1
ATOM 677 C CA . PHE A 1 89 ? -1.904 1.643 -2.299 1.00 98.62 89 PHE A CA 1
ATOM 678 C C . PHE A 1 89 ? -0.396 1.846 -2.340 1.00 98.62 89 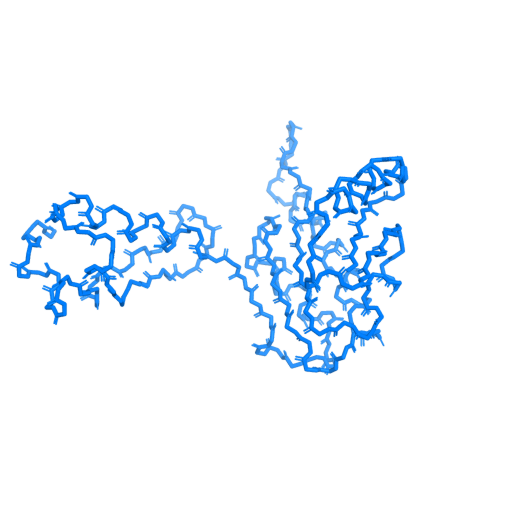PHE A C 1
ATOM 680 O O . PHE A 1 89 ? 0.345 0.975 -2.787 1.00 98.62 89 PHE A O 1
ATOM 687 N N . VAL A 1 90 ? 0.075 2.997 -1.874 1.00 98.56 90 VAL A N 1
ATOM 688 C CA . VAL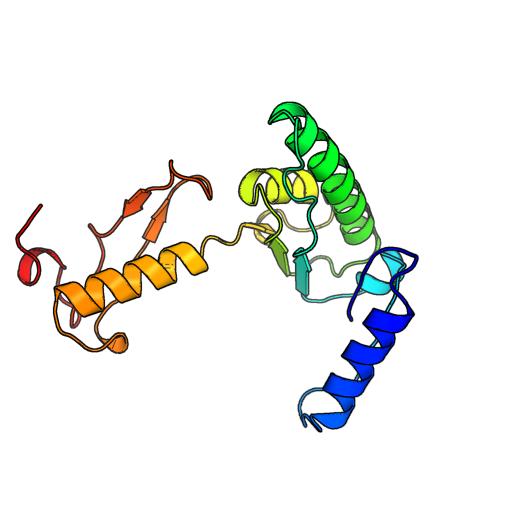 A 1 90 ? 1.505 3.275 -1.744 1.00 98.56 90 VAL A CA 1
ATOM 689 C C . VAL A 1 90 ? 1.966 2.884 -0.352 1.00 98.56 90 VAL A C 1
ATOM 691 O O . VAL A 1 90 ? 1.355 3.273 0.643 1.00 98.56 90 VAL A O 1
ATOM 694 N N . VAL A 1 91 ? 3.054 2.117 -0.308 1.00 97.31 91 VAL A N 1
ATOM 695 C CA . VAL A 1 91 ? 3.716 1.643 0.916 1.00 97.31 91 VAL A CA 1
ATOM 696 C C . VAL A 1 91 ? 5.182 2.079 0.946 1.00 97.31 91 VAL A C 1
ATOM 698 O O . VAL A 1 91 ? 5.729 2.331 2.016 1.00 97.31 91 VAL A O 1
ATOM 701 N N . GLY A 1 92 ? 5.815 2.216 -0.224 1.00 95.50 92 GLY A N 1
ATOM 702 C CA . GLY A 1 92 ? 7.195 2.672 -0.340 1.00 95.50 92 GLY A CA 1
ATOM 703 C C . GLY A 1 92 ? 7.397 4.086 0.211 1.00 95.50 92 GLY A C 1
ATOM 704 O O . GLY A 1 92 ? 6.652 5.015 -0.114 1.00 95.50 92 GLY A O 1
ATOM 705 N N . ASN A 1 93 ? 8.429 4.263 1.033 1.00 93.94 93 ASN A N 1
ATOM 706 C CA . ASN A 1 93 ? 8.702 5.511 1.736 1.00 93.94 93 ASN A CA 1
ATOM 707 C C . ASN A 1 93 ? 9.405 6.555 0.849 1.00 93.94 93 ASN A C 1
ATOM 709 O O . ASN A 1 93 ? 10.214 6.181 -0.001 1.00 93.94 93 ASN A O 1
ATOM 713 N N . PRO A 1 94 ? 9.156 7.869 1.037 1.00 93.94 94 PRO A N 1
ATOM 714 C CA . PRO A 1 94 ? 8.184 8.496 1.945 1.00 93.94 94 PRO A CA 1
ATOM 715 C C . PRO A 1 94 ? 6.739 8.421 1.419 1.00 93.94 94 PRO A C 1
ATOM 717 O O . PRO A 1 94 ? 6.398 9.047 0.413 1.00 93.94 94 PRO A O 1
ATOM 720 N N . VAL A 1 95 ? 5.879 7.688 2.136 1.00 94.81 95 VAL A N 1
ATOM 721 C CA . VAL A 1 95 ? 4.600 7.172 1.611 1.00 94.81 95 VAL A CA 1
ATOM 722 C C . VAL A 1 95 ? 3.674 8.258 1.057 1.00 94.81 95 VAL A C 1
ATOM 724 O O . VAL A 1 95 ? 3.231 8.163 -0.088 1.00 94.81 95 VAL A O 1
ATOM 727 N N . ASN A 1 96 ? 3.388 9.312 1.829 1.00 96.56 96 ASN A N 1
ATOM 728 C CA . ASN A 1 96 ? 2.441 10.354 1.416 1.00 96.56 96 ASN A CA 1
ATOM 729 C C . ASN A 1 96 ? 2.934 11.126 0.182 1.00 96.56 96 ASN A C 1
ATOM 731 O O . ASN A 1 96 ? 2.160 11.376 -0.741 1.00 96.56 96 ASN A O 1
ATOM 735 N N . THR A 1 97 ? 4.221 11.483 0.144 1.00 96.69 97 THR A N 1
ATOM 736 C CA . THR A 1 97 ? 4.807 12.224 -0.981 1.00 96.69 97 THR A CA 1
ATOM 737 C C . THR A 1 97 ? 4.880 11.357 -2.234 1.00 96.69 97 THR A C 1
ATOM 739 O O . THR A 1 97 ? 4.475 11.809 -3.300 1.00 96.69 97 THR A O 1
ATOM 742 N N . ASN A 1 98 ? 5.308 10.100 -2.110 1.00 97.88 98 ASN A N 1
ATOM 743 C CA . ASN A 1 98 ? 5.334 9.148 -3.221 1.00 97.88 98 ASN A CA 1
ATOM 744 C C . ASN A 1 98 ? 3.932 8.921 -3.808 1.00 97.88 98 ASN A C 1
ATOM 746 O O . ASN A 1 98 ? 3.754 8.952 -5.025 1.00 97.88 98 ASN A O 1
ATOM 750 N N . CYS A 1 99 ? 2.924 8.781 -2.942 1.00 98.38 99 CYS A N 1
ATOM 751 C CA . CYS A 1 99 ? 1.520 8.676 -3.337 1.00 98.38 99 CYS A CA 1
ATOM 752 C C . CYS A 1 99 ? 1.045 9.910 -4.109 1.00 98.38 99 CYS A C 1
ATOM 754 O O . CYS A 1 99 ? 0.468 9.787 -5.190 1.00 98.38 99 CYS A O 1
ATOM 756 N N . TRP A 1 100 ? 1.358 11.106 -3.605 1.00 98.31 100 TRP A N 1
ATOM 757 C CA . TRP A 1 100 ? 1.033 12.357 -4.284 1.00 98.31 100 TRP A CA 1
ATOM 758 C C . TRP A 1 100 ? 1.707 12.466 -5.659 1.00 98.31 100 TRP A C 1
ATOM 760 O O . TRP A 1 100 ? 1.057 12.848 -6.632 1.00 98.31 100 TRP A O 1
ATOM 770 N N . ILE A 1 101 ? 2.981 12.080 -5.776 1.00 98.56 101 ILE A N 1
ATOM 771 C CA . ILE A 1 101 ? 3.713 12.089 -7.051 1.00 98.56 101 ILE A CA 1
ATOM 772 C C . ILE A 1 101 ? 3.080 11.119 -8.053 1.00 98.56 101 ILE A C 1
ATOM 774 O O . ILE A 1 101 ? 2.808 11.526 -9.184 1.00 98.56 101 ILE A O 1
ATOM 778 N N . ALA A 1 102 ? 2.813 9.872 -7.652 1.00 98.69 102 ALA A N 1
ATOM 779 C CA . ALA A 1 102 ? 2.182 8.878 -8.519 1.00 98.69 102 ALA A CA 1
ATOM 780 C C . ALA A 1 102 ? 0.805 9.349 -9.005 1.00 98.69 102 ALA A C 1
ATOM 782 O O . ALA A 1 102 ? 0.524 9.305 -10.202 1.00 98.69 102 ALA A O 1
ATOM 783 N N . MET A 1 103 ? -0.013 9.889 -8.095 1.00 98.56 103 MET A N 1
ATOM 784 C CA . MET A 1 103 ? -1.334 10.441 -8.402 1.00 98.56 103 MET A CA 1
ATOM 785 C C . MET A 1 103 ? -1.271 11.575 -9.437 1.00 98.56 103 MET A C 1
ATOM 787 O O . MET A 1 103 ? -2.093 11.619 -10.349 1.00 98.56 103 MET A O 1
ATOM 791 N N . ASN A 1 104 ? -0.309 12.498 -9.329 1.00 98.62 104 ASN A N 1
ATOM 792 C CA . ASN A 1 104 ? -0.195 13.613 -10.280 1.00 98.62 104 ASN A CA 1
ATOM 793 C C . ASN A 1 104 ? 0.329 13.194 -11.658 1.00 98.62 104 ASN A C 1
ATOM 795 O O . ASN A 1 104 ? 0.070 13.886 -12.639 1.00 98.62 104 ASN A O 1
ATOM 799 N N . HIS A 1 105 ? 1.016 12.057 -11.750 1.00 98.75 105 HIS A N 1
ATOM 800 C CA . HIS A 1 105 ? 1.439 11.473 -13.023 1.00 98.75 105 HIS A CA 1
ATOM 801 C C . HIS A 1 105 ? 0.402 10.509 -13.620 1.00 98.75 105 HIS A C 1
ATOM 803 O O . HIS A 1 105 ? 0.632 9.968 -14.702 1.00 98.75 105 HIS A O 1
ATOM 809 N N . ALA A 1 106 ? -0.742 10.328 -12.950 1.00 98.62 106 ALA A N 1
ATOM 810 C CA . ALA A 1 106 ? -1.833 9.454 -13.366 1.00 98.62 106 ALA A CA 1
ATOM 811 C C . ALA A 1 106 ? -3.198 10.167 -13.486 1.00 98.62 106 ALA A C 1
ATOM 813 O O . ALA A 1 106 ? -4.174 9.719 -12.881 1.00 98.62 106 ALA A O 1
ATOM 814 N N . PRO A 1 107 ? -3.313 11.262 -14.269 1.00 98.19 107 PRO A N 1
ATOM 815 C CA . PRO A 1 107 ? -4.530 12.078 -14.332 1.00 98.19 107 PRO A CA 1
ATOM 816 C C . PRO A 1 107 ? -5.780 11.353 -14.866 1.00 98.19 107 PRO A C 1
ATOM 818 O O . PRO A 1 107 ? -6.891 11.822 -14.626 1.00 98.19 107 PRO A O 1
ATOM 821 N N . ARG A 1 108 ? -5.642 10.225 -15.579 1.00 98.12 108 ARG A N 1
ATOM 822 C CA . ARG A 1 108 ? -6.790 9.418 -16.034 1.00 98.12 108 ARG A CA 1
ATOM 823 C C . ARG A 1 108 ? -7.489 8.711 -14.869 1.00 98.12 108 ARG A C 1
ATOM 825 O O . ARG A 1 108 ? -8.705 8.504 -14.926 1.00 98.12 108 ARG A O 1
ATOM 832 N N . LEU A 1 109 ? -6.735 8.317 -13.842 1.00 98.31 109 LEU A N 1
ATOM 833 C CA . LEU A 1 109 ? -7.258 7.616 -12.673 1.00 98.31 109 LEU A CA 1
ATOM 834 C C . LEU A 1 109 ? -7.898 8.616 -11.707 1.00 98.31 109 LEU A C 1
ATOM 836 O O . LEU A 1 109 ? -7.498 9.775 -11.594 1.00 98.31 109 LEU A O 1
ATOM 840 N N . LEU A 1 110 ? -8.908 8.159 -10.972 1.00 97.00 110 LEU A N 1
ATOM 841 C CA . LEU A 1 110 ? -9.558 8.998 -9.971 1.00 97.00 110 LEU A CA 1
ATOM 842 C C . LEU A 1 110 ? -8.599 9.261 -8.805 1.00 97.00 110 LEU A C 1
ATOM 844 O O . LEU A 1 110 ? -8.144 8.327 -8.153 1.00 97.00 110 LEU A O 1
ATOM 848 N N . ARG A 1 111 ? -8.362 10.535 -8.475 1.00 98.00 111 ARG A N 1
ATOM 849 C CA . ARG A 1 111 ? -7.472 10.945 -7.368 1.00 98.00 111 ARG A CA 1
ATOM 850 C C . ARG A 1 111 ? -7.805 10.257 -6.037 1.00 98.00 111 ARG A C 1
ATOM 852 O O . ARG A 1 111 ? -6.905 9.853 -5.315 1.00 98.00 111 ARG A O 1
ATOM 859 N N . LYS A 1 112 ? -9.098 10.041 -5.756 1.00 98.12 112 LYS A N 1
ATOM 860 C CA . LYS A 1 112 ? -9.593 9.341 -4.552 1.00 98.12 112 LYS A CA 1
ATOM 861 C C . LYS A 1 112 ? -9.195 7.861 -4.451 1.00 98.12 112 LYS A C 1
ATOM 863 O O . LYS A 1 112 ? -9.422 7.256 -3.411 1.00 98.12 112 LYS A O 1
ATOM 868 N N . ASN A 1 113 ? -8.664 7.271 -5.521 1.00 98.56 113 ASN A N 1
ATOM 869 C CA . ASN A 1 113 ? -8.204 5.885 -5.536 1.00 98.56 113 ASN A CA 1
ATOM 870 C C . ASN A 1 113 ? -6.732 5.735 -5.122 1.00 98.56 113 ASN A C 1
ATOM 872 O O . ASN A 1 113 ? -6.237 4.611 -5.093 1.00 98.56 113 ASN A O 1
ATOM 876 N N . PHE A 1 114 ? -6.027 6.834 -4.845 1.00 98.75 114 PHE A N 1
ATOM 877 C CA . PHE A 1 114 ? -4.652 6.806 -4.360 1.00 98.75 114 PHE A CA 1
ATOM 878 C C . PHE A 1 114 ? -4.638 6.881 -2.833 1.00 98.75 114 PHE A C 1
ATOM 880 O O . PHE A 1 114 ? -5.110 7.847 -2.236 1.00 98.75 114 PHE A O 1
ATOM 887 N N . HIS A 1 115 ? -4.077 5.854 -2.204 1.00 98.62 115 HIS A N 1
ATOM 888 C CA . HIS A 1 115 ? -4.042 5.677 -0.760 1.00 98.62 115 HIS A CA 1
ATOM 889 C C . HIS A 1 115 ? -2.589 5.605 -0.283 1.00 98.62 115 HIS A C 1
ATOM 891 O O . HIS A 1 115 ? -1.830 4.733 -0.700 1.00 98.62 115 HIS A O 1
ATOM 897 N N . ALA A 1 116 ? -2.191 6.518 0.603 1.00 98.19 116 ALA A N 1
ATOM 898 C CA . ALA A 1 116 ? -0.939 6.410 1.349 1.00 98.19 116 ALA A CA 1
ATOM 899 C C . ALA A 1 116 ? -1.180 5.555 2.602 1.00 98.19 116 ALA A C 1
ATOM 901 O O . ALA A 1 116 ? -2.080 5.853 3.388 1.00 98.19 116 ALA A O 1
ATOM 902 N N . MET A 1 117 ? -0.418 4.478 2.787 1.00 96.81 117 MET A N 1
ATOM 903 C CA . MET A 1 117 ? -0.690 3.510 3.848 1.00 96.81 117 MET A CA 1
ATOM 904 C C . MET A 1 117 ? -0.125 3.942 5.213 1.00 96.81 117 MET A C 1
ATOM 906 O O . MET A 1 117 ? 1.063 3.786 5.469 1.00 96.81 117 MET A O 1
ATOM 910 N N . LEU A 1 118 ? -1.004 4.391 6.120 1.00 96.75 118 LEU A N 1
ATOM 911 C CA . LEU A 1 118 ? -0.727 4.565 7.563 1.00 96.75 118 LEU A CA 1
ATOM 912 C C . LEU A 1 118 ? -1.368 3.457 8.424 1.00 96.75 118 LEU A C 1
ATOM 914 O O . LEU A 1 118 ? -1.426 3.537 9.649 1.00 96.75 118 LEU A O 1
ATOM 918 N N . ARG A 1 119 ? -1.868 2.386 7.792 1.00 97.12 119 ARG A N 1
ATOM 919 C CA . ARG A 1 119 ? -2.586 1.305 8.487 1.00 97.12 119 ARG A CA 1
ATOM 920 C C . ARG A 1 119 ? -1.720 0.583 9.524 1.00 97.12 119 ARG A C 1
ATOM 922 O O . ARG A 1 119 ? -2.242 0.140 10.540 1.00 97.12 119 ARG A O 1
ATOM 929 N N . LEU A 1 120 ? -0.409 0.478 9.295 1.00 96.88 120 LEU A N 1
ATOM 930 C CA . LEU A 1 120 ? 0.506 -0.100 10.281 1.00 96.88 120 LEU A CA 1
ATOM 931 C C . LEU A 1 120 ? 0.575 0.755 11.555 1.00 96.88 120 LEU A C 1
ATOM 933 O O . LEU A 1 120 ? 0.536 0.206 12.652 1.00 96.88 120 LEU A O 1
ATOM 937 N N . ASP A 1 121 ? 0.639 2.081 11.419 1.00 96.50 121 ASP A N 1
ATOM 938 C CA . ASP A 1 121 ? 0.633 3.005 12.557 1.00 96.50 121 ASP A CA 1
ATOM 939 C C . ASP A 1 121 ? -0.701 2.938 13.315 1.00 96.50 121 ASP A C 1
ATOM 941 O O . ASP A 1 121 ? -0.713 2.847 14.542 1.00 96.50 121 ASP A O 1
ATOM 945 N N . GLN A 1 122 ? -1.820 2.862 12.586 1.00 96.75 122 GLN A N 1
ATOM 946 C CA . GLN A 1 122 ? -3.148 2.663 13.172 1.00 96.75 122 GLN A CA 1
ATOM 947 C C . GLN A 1 122 ? -3.247 1.335 13.943 1.00 96.75 122 GLN A C 1
ATOM 949 O O . GLN A 1 122 ? -3.753 1.314 15.061 1.00 96.75 122 GLN A O 1
ATOM 954 N N . ASN A 1 123 ? -2.736 0.229 13.389 1.00 97.19 123 ASN A N 1
ATOM 955 C CA . ASN A 1 123 ? -2.728 -1.072 14.069 1.00 97.19 123 ASN A CA 1
ATOM 956 C C . ASN A 1 123 ? -1.852 -1.052 15.334 1.00 97.19 123 ASN A C 1
ATOM 958 O O . ASN A 1 123 ? -2.211 -1.658 16.341 1.00 97.19 123 ASN A O 1
ATOM 962 N N . ARG A 1 124 ? -0.712 -0.349 15.305 1.00 97.19 124 ARG A N 1
ATOM 963 C CA . ARG A 1 124 ? 0.143 -0.169 16.490 1.00 97.19 124 ARG A CA 1
ATOM 964 C C . ARG A 1 124 ? -0.589 0.594 17.584 1.00 97.19 124 ARG A C 1
ATOM 966 O O . ARG A 1 124 ? -0.602 0.144 18.721 1.00 97.19 124 ARG A O 1
ATOM 973 N N . MET A 1 125 ? -1.245 1.695 17.230 1.00 95.25 125 MET A N 1
ATOM 974 C CA . MET A 1 125 ? -2.065 2.467 18.161 1.00 95.25 125 MET A CA 1
ATOM 975 C C . MET A 1 125 ? -3.193 1.616 18.760 1.00 95.25 125 MET A C 1
ATOM 977 O O . MET A 1 125 ? -3.393 1.618 19.969 1.00 95.25 125 MET A O 1
ATOM 981 N N . HIS A 1 126 ? -3.883 0.839 17.927 1.00 95.94 126 HIS A N 1
ATOM 982 C CA . HIS A 1 126 ? -4.937 -0.085 18.348 1.00 95.94 126 HIS A CA 1
ATOM 983 C C . HIS A 1 126 ? -4.438 -1.107 19.384 1.00 95.94 126 HIS A C 1
ATOM 985 O O . HIS A 1 126 ? -5.037 -1.258 20.447 1.00 95.94 126 HIS A O 1
ATOM 991 N N . SER A 1 127 ? -3.277 -1.717 19.129 1.00 97.19 127 SER A N 1
ATOM 992 C CA . SER A 1 127 ? -2.607 -2.620 20.072 1.00 97.19 127 SER A CA 1
ATOM 993 C C . SER A 1 127 ? -2.197 -1.923 21.369 1.00 97.19 127 SER A C 1
ATOM 995 O O . SER A 1 127 ? -2.446 -2.457 22.447 1.00 97.19 127 SER A O 1
ATOM 997 N N . MET A 1 128 ? -1.628 -0.719 21.291 1.00 95.62 128 MET A N 1
ATOM 998 C CA . MET A 1 128 ? -1.229 0.048 22.475 1.00 95.62 128 MET A CA 1
ATOM 999 C C . MET A 1 128 ? -2.424 0.369 23.379 1.00 95.62 128 MET A C 1
ATOM 1001 O O . MET A 1 128 ? -2.321 0.209 24.593 1.00 95.62 128 MET A O 1
ATOM 1005 N N . LEU A 1 129 ? -3.563 0.766 22.802 1.00 95.62 129 LEU A N 1
ATOM 1006 C CA . LEU A 1 129 ? -4.787 1.034 23.560 1.00 95.62 129 LEU A CA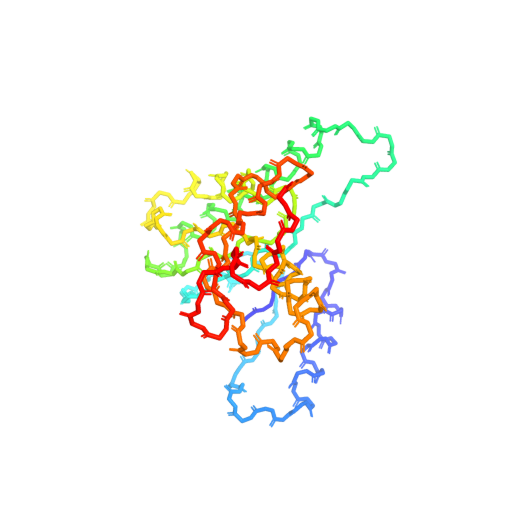 1
ATOM 1007 C C . LEU A 1 129 ? -5.361 -0.232 24.201 1.00 95.62 129 LEU A C 1
ATOM 1009 O O . LEU A 1 129 ? -5.724 -0.210 25.373 1.00 95.62 129 LEU A O 1
ATOM 1013 N N . SER A 1 130 ? -5.391 -1.341 23.458 1.00 96.75 130 SER A N 1
ATOM 1014 C CA . SER A 1 130 ? -5.844 -2.641 23.967 1.00 96.75 130 SER A CA 1
ATOM 1015 C C . SER A 1 130 ? -5.008 -3.096 25.163 1.00 96.75 130 SER A C 1
ATOM 1017 O O . SER A 1 130 ? -5.573 -3.465 26.190 1.00 96.75 130 SER A O 1
ATOM 1019 N N . HIS A 1 131 ? -3.678 -2.997 25.077 1.00 96.50 131 HIS A N 1
ATOM 1020 C CA . HIS A 1 131 ? -2.793 -3.331 26.192 1.00 96.50 131 HIS A CA 1
ATOM 1021 C C . HIS A 1 131 ? -2.976 -2.392 27.383 1.00 96.50 131 HIS A C 1
ATOM 1023 O O . HIS A 1 131 ? -3.045 -2.857 28.515 1.00 96.50 131 HIS A O 1
ATOM 1029 N N . ARG A 1 132 ? -3.087 -1.081 27.141 1.00 94.81 132 ARG A N 1
ATOM 1030 C CA . ARG A 1 132 ? -3.230 -0.081 28.208 1.00 94.81 132 ARG A CA 1
ATOM 1031 C C . ARG A 1 132 ? -4.531 -0.230 28.998 1.00 94.81 132 ARG A C 1
ATOM 1033 O O . ARG A 1 132 ? -4.538 0.082 30.187 1.00 94.81 132 ARG A O 1
ATOM 1040 N N . ALA A 1 133 ? -5.599 -0.663 28.334 1.00 95.12 133 ALA A N 1
ATOM 1041 C CA . ALA A 1 133 ? -6.910 -0.896 28.929 1.00 95.12 133 ALA A CA 1
ATOM 1042 C C . ALA A 1 133 ? -7.147 -2.350 29.366 1.00 95.12 133 ALA A C 1
ATOM 1044 O O . ALA A 1 133 ? -8.214 -2.639 29.896 1.00 95.12 133 ALA A O 1
ATOM 1045 N N . GLU A 1 134 ? -6.187 -3.252 29.132 1.00 96.12 134 GLU A N 1
ATOM 1046 C CA . GLU A 1 134 ? -6.284 -4.681 29.466 1.00 96.12 134 GLU A CA 1
ATOM 1047 C C . GLU A 1 134 ? -7.520 -5.373 28.857 1.00 96.12 134 GLU A C 1
ATOM 1049 O O . GLU A 1 134 ? -8.127 -6.269 29.442 1.00 96.12 134 GLU A O 1
ATOM 1054 N N . VAL A 1 135 ? -7.888 -4.970 27.639 1.00 96.94 135 VAL A N 1
ATOM 1055 C CA . VAL A 1 135 ? -9.029 -5.519 26.890 1.00 96.94 135 VAL A CA 1
ATOM 1056 C C . VAL A 1 135 ? -8.564 -6.249 25.629 1.00 96.94 135 VAL A C 1
ATOM 1058 O O . VAL A 1 135 ? -7.494 -5.939 25.097 1.00 96.94 135 VAL A O 1
ATOM 1061 N N . PRO A 1 136 ? -9.365 -7.177 25.074 1.00 97.88 136 PRO A N 1
ATOM 1062 C CA . PRO A 1 136 ? -9.087 -7.761 23.764 1.00 97.88 136 PRO A CA 1
ATOM 1063 C C . PRO A 1 136 ? -8.984 -6.692 22.667 1.00 97.88 136 PRO A C 1
ATOM 1065 O O . PRO A 1 136 ? -9.693 -5.690 22.711 1.00 97.88 136 PRO A O 1
ATOM 1068 N N . LEU A 1 137 ? -8.182 -6.936 21.622 1.00 96.75 137 LEU A N 1
ATOM 1069 C CA . LEU A 1 137 ? -8.077 -6.026 20.467 1.00 96.75 137 LEU A CA 1
ATOM 1070 C C . LEU A 1 137 ? -9.456 -5.676 19.886 1.00 96.75 137 LEU A C 1
ATOM 1072 O O . LEU A 1 137 ? -9.718 -4.525 19.554 1.00 96.75 137 LEU A O 1
ATOM 1076 N N . SER A 1 138 ? -10.370 -6.646 19.810 1.00 97.44 138 SER A N 1
ATOM 1077 C CA . SER A 1 138 ? -11.726 -6.445 19.285 1.00 97.44 138 SER A CA 1
ATOM 1078 C C . SER A 1 138 ? -12.558 -5.416 20.058 1.00 97.44 138 SER A C 1
ATOM 1080 O O . SER A 1 138 ? -13.547 -4.936 19.518 1.00 97.44 138 SER A O 1
ATOM 1082 N N . ALA A 1 139 ? -12.177 -5.076 21.293 1.00 97.62 139 ALA A N 1
ATOM 1083 C CA . ALA A 1 139 ? -12.845 -4.056 22.094 1.00 97.62 139 ALA A CA 1
ATOM 1084 C C . ALA A 1 139 ? -12.455 -2.624 21.698 1.00 97.62 139 ALA A C 1
ATOM 1086 O O . ALA A 1 139 ? -13.150 -1.688 22.083 1.00 97.62 139 ALA A O 1
ATOM 1087 N N . VAL A 1 140 ? -11.350 -2.437 20.968 1.00 97.75 140 VAL A N 1
ATOM 1088 C CA . VAL A 1 140 ? -10.866 -1.115 20.560 1.00 97.75 140 VAL A CA 1
ATOM 1089 C C . VAL A 1 140 ? -11.417 -0.770 19.177 1.00 97.75 140 VAL A C 1
ATOM 1091 O O . VAL A 1 140 ? -11.313 -1.559 18.236 1.00 97.75 140 VAL A O 1
ATOM 1094 N N . SER A 1 141 ? -11.977 0.425 19.006 1.00 97.06 141 SER A N 1
ATOM 1095 C CA . SER A 1 141 ? -12.471 0.894 17.705 1.00 97.06 141 SER A CA 1
ATOM 1096 C C . SER A 1 141 ? -12.294 2.407 17.531 1.00 97.06 141 SER A C 1
ATOM 1098 O O . SER A 1 141 ? -11.818 3.094 18.431 1.00 97.06 141 SER A O 1
ATOM 1100 N N . GLN A 1 142 ? -12.599 2.919 16.332 1.00 95.75 142 GLN A N 1
ATOM 1101 C CA . GLN A 1 142 ? -12.532 4.352 15.985 1.00 95.75 142 GLN A CA 1
ATOM 1102 C C . GLN A 1 142 ? -11.165 5.033 16.208 1.00 95.75 142 GLN A C 1
ATOM 1104 O O . GLN A 1 142 ? -11.074 6.236 16.429 1.00 95.75 142 GLN A O 1
ATOM 1109 N N . VAL A 1 143 ? -10.075 4.270 16.095 1.00 95.25 143 VAL A N 1
ATOM 1110 C CA . VAL A 1 143 ? -8.709 4.813 16.131 1.00 95.25 143 VAL A CA 1
ATOM 1111 C C . VAL A 1 143 ? -8.362 5.520 14.821 1.00 95.25 143 VAL A C 1
ATOM 1113 O O . VAL A 1 143 ? -8.578 4.969 13.737 1.00 95.25 143 VAL A O 1
ATOM 1116 N N . VAL A 1 144 ? -7.775 6.714 14.903 1.00 96.44 144 VAL A N 1
ATOM 1117 C CA . VAL A 1 144 ? -7.400 7.517 13.731 1.00 96.44 144 VAL A CA 1
ATOM 1118 C C . VAL A 1 144 ? -5.940 7.948 13.830 1.00 96.44 144 VAL A C 1
ATOM 1120 O O . VAL A 1 144 ? -5.437 8.273 14.898 1.00 96.44 144 VAL A O 1
ATOM 1123 N N . VAL A 1 145 ? -5.244 7.960 12.693 1.00 97.06 145 VAL A N 1
ATOM 1124 C CA . VAL A 1 145 ? -3.895 8.526 12.581 1.00 97.06 145 VAL A CA 1
ATOM 1125 C C . VAL A 1 145 ? -3.923 9.639 11.544 1.00 97.06 145 VAL A C 1
ATOM 1127 O O . VAL A 1 145 ? -4.274 9.403 10.386 1.00 97.06 145 VAL A O 1
ATOM 1130 N N . TRP A 1 146 ? -3.532 10.845 11.950 1.00 97.06 146 TRP A N 1
ATOM 1131 C CA . TRP A 1 146 ? -3.494 12.018 11.082 1.00 97.06 146 TRP A CA 1
ATOM 1132 C C . TRP A 1 146 ? -2.081 12.354 10.609 1.00 97.06 146 TRP A C 1
ATOM 1134 O O . TRP A 1 146 ? -1.078 12.087 11.275 1.00 97.06 146 TRP A O 1
ATOM 1144 N N . GLY A 1 147 ? -2.019 13.047 9.472 1.00 95.81 147 GLY A N 1
ATOM 1145 C CA . GLY A 1 147 ? -0.803 13.670 8.967 1.00 95.81 147 GLY A CA 1
ATOM 1146 C C . GLY A 1 147 ? 0.044 12.759 8.080 1.00 95.81 147 GLY A C 1
ATOM 1147 O O . GLY A 1 147 ? -0.457 11.986 7.263 1.00 95.81 147 GLY A O 1
ATOM 1148 N N . ASN A 1 148 ? 1.358 12.936 8.176 1.00 94.31 148 ASN A N 1
ATOM 1149 C CA . ASN A 1 148 ? 2.337 12.274 7.321 1.00 94.31 148 ASN A CA 1
ATOM 1150 C C . ASN A 1 148 ? 2.904 11.028 8.006 1.00 94.31 148 ASN A C 1
ATOM 1152 O O . ASN A 1 148 ? 3.272 11.128 9.176 1.00 94.31 148 ASN A O 1
ATOM 1156 N N . HIS A 1 149 ? 3.101 9.929 7.268 1.00 93.75 149 HIS A N 1
ATOM 1157 C CA . HIS A 1 149 ? 3.809 8.743 7.760 1.00 93.75 149 HIS A CA 1
ATOM 1158 C C . HIS A 1 149 ? 5.265 9.104 8.097 1.00 93.75 149 HIS A C 1
ATOM 1160 O O . HIS A 1 149 ? 6.151 9.173 7.242 1.00 93.75 149 HIS A O 1
ATOM 1166 N N . SER A 1 150 ? 5.477 9.483 9.354 1.00 90.94 150 SER A N 1
ATOM 1167 C CA . SER A 1 150 ? 6.715 10.018 9.909 1.00 90.94 150 SER A CA 1
ATOM 1168 C C . SER A 1 150 ? 6.555 10.191 11.417 1.00 90.94 150 SER A C 1
ATOM 1170 O O . SER A 1 150 ? 5.451 10.096 11.942 1.00 90.94 150 SER A O 1
ATOM 1172 N N . ALA A 1 151 ? 7.627 10.583 12.105 1.00 89.75 151 ALA A N 1
ATOM 1173 C CA . ALA A 1 151 ? 7.566 10.957 13.519 1.00 89.75 151 ALA A CA 1
ATOM 1174 C C . ALA A 1 151 ? 6.637 12.154 13.829 1.00 89.75 151 ALA A C 1
ATOM 1176 O O . ALA A 1 151 ? 6.390 12.433 14.993 1.00 89.75 151 ALA A O 1
ATOM 1177 N N . LYS A 1 152 ? 6.132 12.871 12.811 1.00 92.81 152 LYS A N 1
ATOM 1178 C CA . LYS A 1 152 ? 5.165 13.972 12.969 1.00 92.81 152 LYS A CA 1
ATOM 1179 C C . LYS A 1 152 ? 3.704 13.547 12.767 1.00 92.81 152 LYS A C 1
ATOM 1181 O O . LYS A 1 152 ? 2.845 14.415 12.636 1.00 92.81 152 LYS A O 1
ATOM 1186 N N . GLN A 1 153 ? 3.425 12.249 12.648 1.00 95.69 153 GLN A N 1
ATOM 1187 C CA . GLN A 1 153 ? 2.047 11.759 12.650 1.00 95.69 153 GLN A CA 1
ATOM 1188 C C . GLN A 1 153 ? 1.368 12.054 13.991 1.00 95.69 153 GLN A C 1
ATOM 1190 O O . GLN A 1 153 ? 2.045 12.162 15.012 1.00 95.69 153 GLN A O 1
ATOM 1195 N N . VAL A 1 154 ? 0.039 12.145 13.985 1.00 95.94 154 VAL A N 1
ATOM 1196 C CA . VAL A 1 154 ? -0.764 12.318 15.201 1.00 95.94 154 VAL A CA 1
ATOM 1197 C C . VAL A 1 154 ? -1.641 11.078 15.381 1.00 95.94 154 VAL A C 1
ATOM 1199 O O . VAL A 1 154 ? -2.654 10.962 14.687 1.00 95.94 154 VAL A O 1
ATOM 1202 N N . PRO A 1 155 ? -1.254 10.132 16.258 1.00 93.81 155 PRO A N 1
ATOM 1203 C CA . PRO A 1 155 ? -2.118 9.037 16.691 1.00 93.81 155 PRO A CA 1
ATOM 1204 C C . PRO A 1 155 ? -3.228 9.605 17.583 1.00 93.81 155 PRO A C 1
ATOM 1206 O O . PRO A 1 155 ? -3.029 9.855 18.770 1.00 93.81 155 PRO A O 1
ATOM 1209 N N . ASP A 1 156 ? -4.383 9.880 16.990 1.00 93.69 156 ASP A N 1
ATOM 1210 C CA . ASP A 1 156 ? -5.501 10.548 17.646 1.00 93.69 156 ASP A CA 1
ATOM 1211 C C . ASP A 1 156 ? -6.440 9.525 18.273 1.00 93.69 156 ASP A C 1
ATOM 1213 O O . ASP A 1 156 ? -7.235 8.863 17.601 1.00 93.69 156 ASP A O 1
ATOM 1217 N N . PHE A 1 157 ? -6.321 9.396 19.591 1.00 90.62 157 PHE A N 1
ATOM 1218 C CA . PHE A 1 157 ? -7.153 8.512 20.395 1.00 90.62 157 PHE A CA 1
ATOM 1219 C C . PHE A 1 157 ? -8.416 9.201 20.911 1.00 90.62 157 PHE A C 1
ATOM 1221 O O . PHE A 1 157 ? -9.233 8.540 21.536 1.00 90.62 157 PHE A O 1
ATOM 1228 N N . THR A 1 158 ? -8.618 10.499 20.664 1.00 92.00 158 THR A N 1
ATOM 1229 C CA . THR A 1 158 ? -9.700 11.265 21.306 1.00 92.00 158 THR A CA 1
ATOM 1230 C C . THR A 1 158 ? -11.099 10.783 20.922 1.00 92.00 158 THR A C 1
ATOM 1232 O O . THR A 1 158 ? -12.032 10.955 21.702 1.00 92.00 158 THR A O 1
ATOM 1235 N N . GLN A 1 159 ? -11.234 10.157 19.749 1.00 93.06 159 GLN A N 1
ATOM 1236 C CA . GLN A 1 159 ? -12.468 9.532 19.261 1.00 93.06 159 GLN A CA 1
ATOM 1237 C C . GLN A 1 159 ? -12.461 8.002 19.386 1.00 93.06 159 GLN A C 1
ATOM 1239 O O . GLN A 1 159 ? -13.417 7.349 18.976 1.00 93.06 159 GLN A O 1
ATOM 1244 N N . ALA A 1 160 ? -11.392 7.413 19.929 1.00 95.88 160 ALA A N 1
ATOM 1245 C CA . ALA A 1 160 ? -11.311 5.971 20.086 1.00 95.88 160 ALA A CA 1
ATOM 1246 C C . ALA A 1 160 ? -12.333 5.482 21.119 1.00 95.88 160 ALA A C 1
ATOM 1248 O O . ALA A 1 160 ? -12.589 6.136 22.138 1.00 95.88 160 ALA A O 1
ATOM 1249 N N . LEU A 1 161 ? -12.877 4.295 20.863 1.00 96.88 161 LEU A N 1
ATOM 1250 C CA . LEU A 1 161 ? -13.763 3.601 21.784 1.00 96.88 161 LEU A CA 1
ATOM 1251 C C . LEU A 1 161 ? -13.080 2.365 22.362 1.00 96.88 161 LEU A C 1
ATOM 1253 O O . LEU A 1 161 ? -12.311 1.693 21.670 1.00 96.88 161 LEU A O 1
ATOM 1257 N N . ILE A 1 162 ? -13.407 2.057 23.615 1.00 96.75 162 ILE A N 1
ATOM 1258 C CA . ILE A 1 162 ? -13.086 0.804 24.299 1.00 96.75 162 ILE A CA 1
ATOM 1259 C C . ILE A 1 162 ? -14.399 0.204 24.801 1.00 96.75 162 ILE A C 1
ATOM 1261 O O . ILE A 1 162 ? -15.111 0.846 25.569 1.00 96.75 162 ILE A O 1
ATOM 1265 N N . ASN A 1 163 ? -14.736 -1.009 24.354 1.00 96.88 163 ASN A N 1
ATOM 1266 C CA . ASN A 1 163 ? -16.039 -1.642 24.610 1.00 96.88 163 ASN A CA 1
ATOM 1267 C C . ASN A 1 163 ? -17.213 -0.702 24.268 1.00 96.88 163 ASN A C 1
ATOM 1269 O O . ASN A 1 163 ? -18.135 -0.527 25.064 1.00 96.88 163 ASN A O 1
ATOM 1273 N N . ASP A 1 164 ? -17.120 -0.042 23.110 1.00 96.44 164 ASP A N 1
ATOM 1274 C CA . ASP A 1 164 ? -18.088 0.944 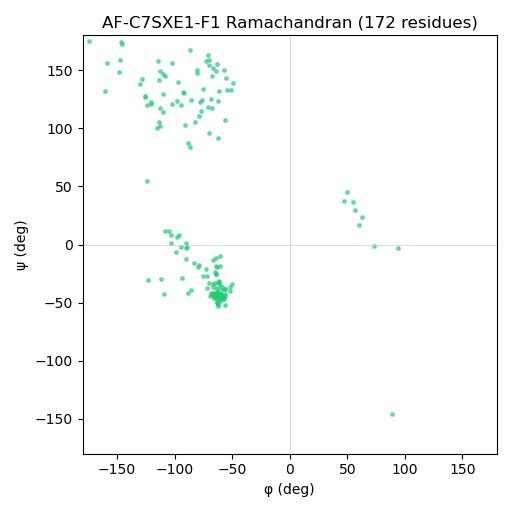22.606 1.00 96.44 164 ASP A CA 1
ATOM 1275 C C . ASP A 1 164 ? -18.305 2.180 23.502 1.00 96.44 164 ASP A C 1
ATOM 1277 O O . ASP A 1 164 ? -19.265 2.927 23.315 1.00 96.44 164 ASP A O 1
ATOM 1281 N N . ARG A 1 165 ? -17.392 2.445 24.447 1.00 96.00 165 ARG A N 1
ATOM 1282 C CA . ARG A 1 165 ? -17.403 3.643 25.299 1.00 96.00 165 ARG A CA 1
ATOM 1283 C C . ARG A 1 165 ? -16.221 4.558 25.003 1.00 96.00 165 ARG A C 1
ATOM 1285 O O . ARG A 1 165 ? -15.160 4.055 24.628 1.00 96.00 165 ARG A O 1
ATOM 1292 N N . PRO A 1 166 ? -16.364 5.883 25.183 1.00 95.69 166 PRO A N 1
ATOM 1293 C CA . PRO A 1 166 ? -15.257 6.817 25.033 1.00 95.69 166 PRO A CA 1
ATOM 1294 C C . PRO A 1 166 ? -14.034 6.380 25.838 1.00 95.69 166 PRO A C 1
ATOM 1296 O O . PRO A 1 166 ? -14.132 6.070 27.026 1.00 95.69 166 PRO A O 1
ATOM 1299 N N . ILE A 1 167 ? -12.861 6.418 25.207 1.00 93.69 167 ILE A N 1
ATOM 1300 C CA . ILE A 1 167 ? -11.593 6.020 25.832 1.00 93.69 167 ILE A CA 1
ATOM 1301 C C . ILE A 1 167 ? -11.338 6.671 27.200 1.00 93.69 167 ILE A C 1
ATOM 1303 O O . ILE A 1 167 ? -10.776 6.026 28.081 1.00 93.69 167 ILE A O 1
ATOM 1307 N N . ALA A 1 168 ? -11.789 7.914 27.401 1.00 91.88 168 ALA A N 1
ATOM 1308 C CA . ALA A 1 168 ? -11.588 8.674 28.634 1.00 91.88 168 ALA A CA 1
ATOM 1309 C C . ALA A 1 168 ? -12.267 8.049 29.866 1.00 91.88 168 ALA A C 1
ATOM 1311 O O . ALA A 1 168 ? -11.899 8.379 30.988 1.00 91.88 168 ALA A O 1
ATOM 1312 N N . GLU A 1 169 ? -13.246 7.159 29.673 1.00 92.62 169 GLU A N 1
ATOM 1313 C CA . GLU A 1 169 ? -13.881 6.405 30.762 1.00 92.62 169 GLU A CA 1
ATOM 1314 C C . GLU A 1 169 ? -13.036 5.208 31.223 1.00 92.62 169 GLU A C 1
ATOM 1316 O O . GLU A 1 169 ? -13.240 4.703 32.322 1.00 92.62 169 GLU A O 1
ATOM 1321 N N . THR A 1 170 ? -12.096 4.743 30.390 1.00 89.31 170 THR A N 1
ATOM 1322 C CA . THR A 1 170 ? -11.252 3.568 30.673 1.00 89.31 170 THR A CA 1
ATOM 1323 C C . THR A 1 170 ? -9.803 3.957 30.964 1.00 89.31 170 THR A C 1
ATOM 1325 O O . THR A 1 170 ? -9.186 3.431 31.886 1.00 89.31 170 THR A O 1
ATOM 1328 N N . ILE A 1 171 ? -9.249 4.892 30.190 1.00 88.00 171 ILE A N 1
ATOM 1329 C CA . ILE A 1 171 ? -7.878 5.388 30.318 1.00 88.00 171 ILE A CA 1
ATOM 1330 C C . ILE A 1 171 ? -7.960 6.856 30.745 1.00 88.00 171 ILE A C 1
ATOM 1332 O O . ILE A 1 171 ? -8.321 7.728 29.955 1.00 88.00 171 ILE A O 1
ATOM 1336 N N . ALA A 1 172 ? -7.665 7.108 32.022 1.00 82.00 172 ALA A N 1
ATOM 1337 C CA . ALA A 1 172 ? -7.837 8.416 32.651 1.00 82.00 172 ALA A CA 1
ATOM 1338 C C . ALA A 1 172 ? -6.606 9.339 32.549 1.00 82.00 172 ALA A C 1
ATOM 1340 O O . ALA A 1 172 ? -6.738 10.529 32.840 1.00 82.00 172 ALA A O 1
ATOM 1341 N N . ASP A 1 173 ? -5.426 8.834 32.156 1.00 75.56 173 ASP A N 1
ATOM 1342 C CA . ASP A 1 173 ? -4.255 9.689 31.933 1.00 75.56 173 ASP A CA 1
ATOM 1343 C C . ASP A 1 173 ? -4.355 10.386 30.571 1.00 75.56 173 ASP A C 1
ATOM 1345 O O . ASP A 1 173 ? -4.299 9.753 29.517 1.00 75.56 173 ASP A O 1
ATOM 1349 N N . ARG A 1 174 ? -4.570 11.704 30.621 1.00 57.75 174 ARG A N 1
ATOM 1350 C CA . ARG A 1 174 ? -4.549 12.608 29.467 1.00 57.75 174 ARG A CA 1
ATOM 1351 C C . ARG A 1 174 ? -3.239 13.372 29.413 1.00 57.75 174 ARG A C 1
ATOM 1353 O O . ARG A 1 174 ? -2.789 13.818 30.492 1.00 57.75 174 ARG A O 1
#

Organism: Chlamydia trachomatis (NCBI:txid813)

Secondary structure (DSSP, 8-state):
-EE--TT-HHHHHHHHHHHHHTT-TT-----EES-HHHHHTT-SEEEE---PPPPTT--HHHHHHHHHHHHHHHHHHHHHHS-TT-EEEE-SSSHHHHHHHHHHT-TTS-GGGEEE--HHHHHHHHHHHHHHHT--GGGEE--EEES-SSTT-EEE-TT-EETTEEGGGT----